Protein AF-A0A7S3RGC8-F1 (afdb_monomer)

InterPro domains:
  IPR028172 Intraflagellar transport protein 20 [PF14931] (61-172)
  IPR028172 Intraflagellar transport protein 20 [PTHR31978] (47-175)

Organism: Emiliania huxleyi (NCBI:txid2903)

Sequence (177 aa):
FFLCFETFPAFARCTGRRRTPPIAARGGLLRRQRSQPARPCANMSAAAAALAEQGIHADSDGLHLLPPGQAKASAELQEECTEFLNRTTQFSAIVADFVSVMESRATLIEAEKLRAIGLGNRVEAEPETRKRKALEMQAMINEKKAQLDRLTAQCDSLARVDAEQKALLERLTNNES

Secondary structure (DSSP, 8-state):
----------------------------------PPP----TTHHHHHHHHHHTT-EEETTEEESS-HHHHHHHHHHHHHHHHHHHHHHHHHHHHHHHHHHHHHHHHHHHHHHHHHHHHHHHHHHHHHHHHHHHHHHHHHHHHHHHHHHHHHHHHHHHHHHHHHHHHHHHHHHHH--

pLDDT: mean 77.61, std 24.6, range [31.7, 98.56]

Foldseek 3Di:
DDDDDDDDDDDDDDDDDDDDDDDDDDDDDDDDDDPDDDDPPPCPVVVQVVCVVVQWHQDPVGIDSHHPVVVVVVVVVVVVVVVVVVVVVVVVVVVVVVVVVVVVVVVVVVVVVVVVVVVVVCVVCVVVVVVVVVVVVVVVVVVVVVVVVVVVVVVVVVVVVVVVVVVVVVVVVVVVD

Structure (mmCIF, N/CA/C/O backbone):
data_AF-A0A7S3RGC8-F1
#
_entry.id   AF-A0A7S3RGC8-F1
#
loop_
_atom_site.group_PDB
_atom_site.id
_atom_site.type_symbol
_atom_site.label_atom_id
_atom_site.label_alt_id
_atom_site.label_comp_id
_atom_site.label_asym_id
_atom_site.label_entity_id
_atom_site.label_seq_id
_atom_site.pdbx_PDB_ins_code
_atom_site.Cartn_x
_atom_site.Cartn_y
_atom_site.Cartn_z
_atom_site.occupancy
_atom_site.B_iso_or_equiv
_atom_site.auth_seq_id
_atom_site.auth_comp_id
_atom_site.auth_asym_id
_atom_site.auth_atom_id
_atom_site.pdbx_PDB_model_num
ATOM 1 N N . PHE A 1 1 ? -67.387 -12.277 -1.578 1.00 38.41 1 PHE A N 1
ATOM 2 C CA . PHE A 1 1 ? -67.289 -13.163 -0.405 1.00 38.41 1 PHE A CA 1
ATOM 3 C C . PHE A 1 1 ? -66.695 -12.344 0.732 1.00 38.41 1 PHE A C 1
ATOM 5 O O . PHE A 1 1 ? -65.562 -11.913 0.598 1.00 38.41 1 PHE A O 1
ATOM 12 N N . PHE A 1 2 ? -67.553 -12.039 1.717 1.00 38.12 2 PHE A N 1
ATOM 13 C CA . PHE A 1 2 ? -67.342 -11.433 3.047 1.00 38.12 2 PHE A CA 1
ATOM 14 C C . PHE A 1 2 ? -66.213 -10.385 3.203 1.00 38.12 2 PHE A C 1
ATOM 16 O O . PHE A 1 2 ? -65.052 -10.752 3.305 1.00 38.12 2 PHE A O 1
ATOM 23 N N . LEU A 1 3 ? -66.495 -9.079 3.042 1.00 39.19 3 LEU A N 1
ATOM 24 C CA . LEU A 1 3 ? -67.175 -8.112 3.957 1.00 39.19 3 LEU A CA 1
ATOM 25 C C . LEU A 1 3 ? -66.165 -7.480 4.948 1.00 39.19 3 LEU A C 1
ATOM 27 O O . LEU A 1 3 ? -65.623 -8.190 5.782 1.00 39.19 3 LEU A O 1
ATOM 31 N N . CYS A 1 4 ? -65.765 -6.211 4.735 1.00 34.97 4 CYS A N 1
ATOM 32 C CA . CYS A 1 4 ? -66.325 -4.980 5.362 1.00 34.97 4 CYS A CA 1
ATOM 33 C C . CYS A 1 4 ? -65.762 -4.756 6.786 1.00 34.97 4 CYS A C 1
ATOM 35 O O . CYS A 1 4 ? -65.619 -5.718 7.519 1.00 34.97 4 CYS A O 1
ATOM 37 N N . PHE A 1 5 ? -65.416 -3.577 7.309 1.00 33.88 5 PHE A N 1
ATOM 38 C CA . PHE A 1 5 ? -65.737 -2.161 7.070 1.00 33.88 5 PHE A CA 1
ATOM 39 C C . PHE A 1 5 ? -64.719 -1.385 7.951 1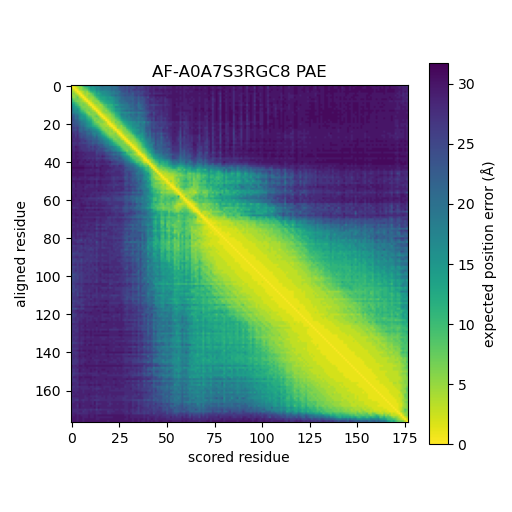.00 33.88 5 PHE A C 1
ATOM 41 O O . PHE A 1 5 ? -64.443 -1.809 9.070 1.00 33.88 5 PHE A O 1
ATOM 48 N N . GLU A 1 6 ? -63.935 -0.438 7.448 1.00 31.78 6 GLU A N 1
ATOM 49 C CA . GLU A 1 6 ? -64.230 1.004 7.476 1.00 31.78 6 GLU A CA 1
ATOM 50 C C . GLU A 1 6 ? -64.710 1.608 8.828 1.00 31.78 6 GLU A C 1
ATOM 52 O O . GLU A 1 6 ? -65.827 1.380 9.278 1.00 31.78 6 GLU A O 1
ATOM 57 N N . THR A 1 7 ? -63.815 2.433 9.400 1.00 33.03 7 THR A N 1
ATOM 58 C CA . THR A 1 7 ? -63.995 3.858 9.782 1.00 33.03 7 THR A CA 1
ATOM 59 C C . THR A 1 7 ? -64.859 4.279 10.998 1.00 33.03 7 THR A C 1
ATOM 61 O O . THR A 1 7 ? -66.020 3.924 11.138 1.00 33.03 7 THR A O 1
ATOM 64 N N . PHE A 1 8 ? -64.235 5.130 11.840 1.00 36.50 8 PHE A N 1
ATOM 65 C CA . PHE A 1 8 ? -64.749 6.171 12.773 1.00 36.50 8 PHE A CA 1
ATOM 66 C C . PHE A 1 8 ? -66.218 6.627 12.569 1.00 36.50 8 PHE A C 1
ATOM 68 O O . PHE A 1 8 ? -66.640 6.699 11.415 1.00 36.50 8 PHE A O 1
ATOM 75 N N . PRO A 1 9 ? -66.966 7.115 13.603 1.00 45.28 9 PRO A N 1
ATOM 76 C CA . PRO A 1 9 ? -66.705 8.450 14.176 1.00 45.28 9 PRO A CA 1
ATOM 77 C C . PRO A 1 9 ? -67.228 8.738 15.615 1.00 45.28 9 PRO A C 1
ATOM 79 O O . PRO A 1 9 ? -67.612 7.869 16.389 1.00 45.28 9 PRO A O 1
ATOM 82 N N . ALA A 1 10 ? -67.162 10.029 15.945 1.00 34.75 10 ALA A N 1
ATOM 83 C CA . ALA A 1 10 ? -67.364 10.726 17.205 1.00 34.75 10 ALA A CA 1
ATOM 84 C C . ALA A 1 10 ? -68.812 10.863 17.744 1.00 34.75 10 ALA A C 1
ATOM 86 O O . ALA A 1 10 ? -69.792 10.739 17.021 1.00 34.75 10 ALA A O 1
ATOM 87 N N . PHE A 1 11 ? -68.857 11.347 18.995 1.00 31.70 11 PHE A N 1
ATOM 88 C CA . PHE A 1 11 ? -69.776 12.356 19.559 1.00 31.70 11 PHE A CA 1
ATOM 89 C C . PHE A 1 11 ? -71.199 11.981 20.050 1.00 31.70 11 PHE A C 1
ATOM 91 O O . PHE A 1 11 ? -72.044 11.473 19.327 1.00 31.70 11 PHE A O 1
ATOM 98 N N . ALA A 1 12 ? -71.459 12.469 21.276 1.00 36.34 12 ALA A N 1
ATOM 99 C CA . ALA A 1 12 ? -72.726 12.892 21.895 1.00 36.34 12 ALA A CA 1
ATOM 100 C C . ALA A 1 12 ? -73.782 11.862 22.351 1.00 36.34 12 ALA A C 1
ATOM 102 O O . ALA A 1 12 ? -74.475 11.251 21.546 1.00 36.34 12 ALA A O 1
ATOM 103 N N . ARG A 1 13 ? -74.126 11.928 23.652 1.00 36.31 13 ARG A N 1
ATOM 104 C CA . ARG A 1 13 ? -75.437 12.477 24.070 1.00 36.31 13 ARG A CA 1
ATOM 105 C C . ARG A 1 13 ? -75.554 12.769 25.570 1.00 36.31 13 ARG A C 1
ATOM 107 O O . ARG A 1 13 ? -75.414 11.898 26.418 1.00 36.31 13 ARG A O 1
ATOM 114 N N . CYS A 1 14 ? -75.923 14.017 25.853 1.00 32.91 14 CYS A N 1
ATOM 115 C CA . CYS A 1 14 ? -76.607 14.462 27.062 1.00 32.91 14 CYS A CA 1
ATOM 116 C C . CYS A 1 14 ? -77.999 13.825 27.195 1.00 32.91 14 CYS A C 1
ATOM 118 O O . CYS A 1 14 ? -78.700 13.728 26.195 1.00 32.91 14 CYS A O 1
ATOM 120 N N . THR A 1 15 ? -78.435 13.549 28.427 1.00 43.66 15 THR A N 1
ATOM 121 C CA . THR A 1 15 ? -79.763 13.843 29.030 1.00 43.66 15 THR A CA 1
ATOM 122 C C . THR A 1 15 ? -79.650 13.469 30.522 1.00 43.66 15 THR A C 1
ATOM 124 O O . THR A 1 15 ? -78.980 12.502 30.838 1.00 43.66 15 THR A O 1
ATOM 127 N N . GLY A 1 16 ? -80.189 14.140 31.535 1.00 35.97 16 GLY A N 1
ATOM 128 C CA . GLY A 1 16 ? -80.987 15.348 31.668 1.00 35.97 16 GLY A CA 1
ATOM 129 C C . GLY A 1 16 ? -81.426 15.476 33.143 1.00 35.97 16 GLY A C 1
ATOM 130 O O . GLY A 1 16 ? -81.721 14.470 33.770 1.00 35.97 16 GLY A O 1
ATOM 131 N N . ARG A 1 17 ? -81.430 16.720 33.659 1.00 37.84 17 ARG A N 1
ATOM 132 C CA . ARG A 1 17 ? -82.301 17.357 34.689 1.00 37.84 17 ARG A CA 1
ATOM 133 C C . ARG A 1 17 ? -82.991 16.451 35.742 1.00 37.84 17 ARG A C 1
ATOM 135 O O . ARG A 1 17 ? -83.686 15.512 35.391 1.00 37.84 17 ARG A O 1
ATOM 142 N N . ARG A 1 18 ? -83.087 16.845 37.020 1.00 38.62 18 ARG A N 1
ATOM 143 C CA . ARG A 1 18 ? -83.937 17.946 37.553 1.00 38.62 18 ARG A CA 1
ATOM 144 C C . ARG A 1 18 ? -83.574 18.185 39.035 1.00 38.62 18 ARG A C 1
ATOM 146 O O . ARG A 1 18 ? -83.382 17.230 39.767 1.00 38.62 18 ARG A O 1
ATOM 153 N N . ARG A 1 19 ? -83.279 19.433 39.417 1.00 40.09 19 ARG A N 1
ATOM 154 C CA . ARG A 1 19 ? -84.122 20.377 40.199 1.00 40.09 19 ARG A CA 1
ATOM 155 C C . ARG A 1 19 ? -84.376 20.002 41.676 1.00 40.09 19 ARG A C 1
ATOM 157 O O . ARG A 1 19 ? -85.113 19.075 41.976 1.00 40.09 19 ARG A O 1
ATOM 164 N N . THR A 1 20 ? -83.780 20.844 42.524 1.00 42.28 20 THR A N 1
ATOM 165 C CA . THR A 1 20 ? -84.189 21.406 43.835 1.00 42.28 20 THR A CA 1
ATOM 166 C C . THR A 1 20 ? -85.718 21.445 44.096 1.00 42.28 20 THR A C 1
ATOM 168 O O . THR A 1 20 ? -86.476 21.448 43.122 1.00 42.28 20 THR A O 1
ATOM 171 N N . PRO A 1 21 ? -86.214 21.495 45.363 1.00 52.72 21 PRO A N 1
ATOM 172 C CA . PRO A 1 21 ? -86.089 22.676 46.241 1.00 52.72 21 PRO A CA 1
ATOM 173 C C . PRO A 1 21 ? -85.851 22.417 47.753 1.00 52.72 21 PRO A C 1
ATOM 175 O O . PRO A 1 21 ? -85.983 21.291 48.229 1.00 52.72 21 PRO A O 1
ATOM 178 N N . PRO A 1 22 ? -85.500 23.480 48.510 1.00 55.47 22 PRO A N 1
ATOM 179 C CA . PRO A 1 22 ? -85.423 23.492 49.973 1.00 55.47 22 PRO A CA 1
ATOM 180 C C . PRO A 1 22 ? -86.808 23.763 50.584 1.00 55.47 22 PRO A C 1
ATOM 182 O O . PRO A 1 22 ? -87.671 24.267 49.878 1.00 55.47 22 PRO A O 1
ATOM 185 N N . ILE A 1 23 ? -87.004 23.514 51.885 1.00 42.50 23 ILE A N 1
ATOM 186 C CA . ILE A 1 23 ? -87.912 24.287 52.757 1.00 42.50 23 ILE A CA 1
ATOM 187 C C . ILE A 1 23 ? -87.590 23.993 54.228 1.00 42.50 23 ILE A C 1
ATOM 189 O O . ILE A 1 23 ? -87.226 22.889 54.621 1.00 42.50 23 ILE A O 1
ATOM 193 N N . ALA A 1 24 ? -87.693 25.065 55.001 1.00 39.03 24 ALA A N 1
ATOM 194 C CA . ALA A 1 24 ? -87.310 25.234 56.382 1.00 39.03 24 ALA A CA 1
ATOM 195 C C . ALA A 1 24 ? -88.229 24.552 57.414 1.00 39.03 24 ALA A C 1
ATOM 197 O O . ALA A 1 24 ? -89.418 24.355 57.192 1.00 39.03 24 ALA A O 1
ATOM 198 N N . ALA A 1 25 ? -87.622 24.325 58.581 1.00 39.22 25 ALA A N 1
ATOM 199 C CA . ALA A 1 25 ? -88.120 24.582 59.934 1.00 39.22 25 ALA A CA 1
ATOM 200 C C . ALA A 1 25 ? -89.566 24.204 60.306 1.00 39.22 25 ALA A C 1
ATOM 202 O O . ALA A 1 25 ? -90.527 24.838 59.879 1.00 39.22 25 ALA A O 1
ATOM 203 N N . ARG A 1 26 ? -89.682 23.359 61.340 1.00 40.47 26 ARG A N 1
ATOM 204 C CA . ARG A 1 26 ? -90.477 23.661 62.544 1.00 40.47 26 ARG A CA 1
ATOM 205 C C . ARG A 1 26 ? -90.057 22.764 63.706 1.00 40.47 26 ARG A C 1
ATOM 207 O O . ARG A 1 26 ? -89.794 21.581 63.531 1.00 40.47 26 ARG A O 1
ATOM 214 N N . GLY A 1 27 ? -89.922 23.395 64.868 1.00 35.09 27 GLY A N 1
ATOM 215 C CA . GLY A 1 27 ? -89.389 22.799 66.081 1.00 35.09 27 GLY A CA 1
ATOM 216 C C . GLY A 1 27 ? -90.341 21.849 66.800 1.00 35.09 27 GLY A C 1
ATOM 217 O O . GLY A 1 27 ? -91.544 21.812 66.557 1.00 35.09 27 GLY A O 1
ATOM 218 N N . GLY A 1 28 ? -89.756 21.133 67.751 1.00 35.94 28 GLY A N 1
ATOM 219 C CA . GLY A 1 28 ? -90.443 20.324 68.744 1.00 35.94 28 GLY A CA 1
ATOM 220 C C . GLY A 1 28 ? -89.425 19.864 69.777 1.00 35.94 28 GLY A C 1
ATOM 221 O O . GLY A 1 28 ? -88.567 19.042 69.479 1.00 35.94 28 GLY A O 1
ATOM 222 N N . LEU A 1 29 ? -89.484 20.469 70.963 1.00 40.75 29 LEU A N 1
ATOM 223 C CA . LEU A 1 29 ? -88.681 20.125 72.130 1.00 40.75 29 LEU A CA 1
ATOM 224 C C . LEU A 1 29 ? -88.818 18.637 72.465 1.00 40.75 29 LEU A C 1
ATOM 226 O O . LEU A 1 29 ? -89.939 18.178 72.639 1.00 40.75 29 LEU A O 1
ATOM 230 N N . LEU A 1 30 ? -87.701 17.952 72.728 1.00 42.66 30 LEU A N 1
ATOM 231 C CA . LEU A 1 30 ? -87.654 16.833 73.672 1.00 42.66 30 LEU A CA 1
ATOM 232 C C . LEU A 1 30 ? -86.253 16.711 74.295 1.00 42.66 30 LEU A C 1
ATOM 234 O O . LEU A 1 30 ? -85.254 16.427 73.647 1.00 42.66 30 LEU A O 1
ATOM 238 N N . ARG A 1 31 ? -86.242 17.037 75.590 1.00 38.72 31 ARG A N 1
ATOM 239 C CA . ARG A 1 31 ? -85.305 16.717 76.676 1.00 38.72 31 ARG A CA 1
ATOM 240 C C . ARG A 1 31 ? -83.931 16.113 76.336 1.00 38.72 31 ARG A C 1
ATOM 242 O O . ARG A 1 31 ? -83.800 14.951 75.981 1.00 38.72 31 ARG A O 1
ATOM 249 N N . ARG A 1 32 ? -82.914 16.892 76.731 1.00 38.06 32 ARG A N 1
ATOM 250 C CA . ARG A 1 32 ? -81.683 16.488 77.441 1.00 38.06 32 ARG A CA 1
ATOM 251 C C . ARG A 1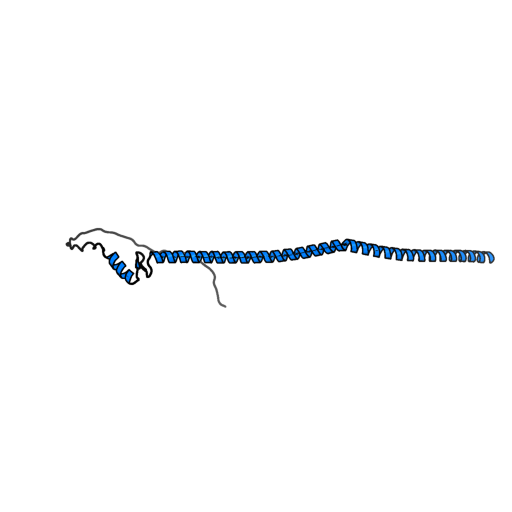 32 ? -81.595 14.995 77.815 1.00 38.06 32 ARG A C 1
ATOM 253 O O . ARG A 1 32 ? -82.215 14.576 78.790 1.00 38.06 32 ARG A O 1
ATOM 260 N N . GLN A 1 33 ? -80.624 14.305 77.223 1.00 38.12 33 GLN A N 1
ATOM 261 C CA . GLN A 1 33 ? -79.627 13.561 77.993 1.00 38.12 33 GLN A CA 1
ATOM 262 C C . GLN A 1 33 ? -78.237 13.941 77.478 1.00 38.12 33 GLN A C 1
ATOM 264 O O . GLN A 1 33 ? -77.958 13.892 76.285 1.00 38.12 33 GLN A O 1
ATOM 269 N N . ARG A 1 34 ? -77.384 14.399 78.397 1.00 35.09 34 ARG A N 1
ATOM 270 C CA . ARG A 1 34 ? -75.961 14.641 78.165 1.00 35.09 34 ARG A CA 1
ATOM 271 C C . ARG A 1 34 ? -75.289 13.287 77.916 1.00 35.09 34 ARG A C 1
ATOM 273 O O . ARG A 1 34 ? -75.024 12.572 78.878 1.00 35.09 34 ARG A O 1
ATOM 280 N N . SER A 1 35 ? -74.995 12.943 76.666 1.00 40.88 35 SER A N 1
ATOM 281 C CA . SER A 1 35 ? -73.948 11.963 76.373 1.00 40.88 35 SER A CA 1
ATOM 282 C C . SER A 1 35 ? -72.600 12.645 76.600 1.00 40.88 35 SER A C 1
ATOM 284 O O . SER A 1 35 ? -72.358 13.752 76.123 1.00 40.88 35 SER A O 1
ATOM 286 N N . GLN A 1 36 ? -71.788 12.014 77.436 1.00 40.53 36 GLN A N 1
ATOM 287 C CA . GLN A 1 36 ? -70.569 12.540 78.040 1.00 40.53 36 GLN A CA 1
ATOM 288 C C . GLN A 1 36 ? -69.568 13.065 76.991 1.00 40.53 36 GLN A C 1
ATOM 290 O O . GLN A 1 36 ? -69.475 12.488 75.907 1.00 40.53 36 GLN A O 1
ATOM 295 N N . PRO A 1 37 ? -68.795 14.126 77.295 1.00 38.31 37 PRO A N 1
ATOM 296 C CA . PRO A 1 37 ? -67.653 14.494 76.470 1.00 38.31 37 PRO A CA 1
ATOM 297 C C . PRO A 1 37 ? -66.643 13.342 76.463 1.00 38.31 37 PRO A C 1
ATOM 299 O O . PRO A 1 37 ? -66.412 12.702 77.493 1.00 38.31 37 PRO A O 1
ATOM 302 N N . ALA A 1 38 ? -66.073 13.087 75.285 1.00 41.16 38 ALA A N 1
ATOM 303 C CA . ALA A 1 38 ? -64.988 12.144 75.072 1.00 41.16 38 ALA A CA 1
ATOM 304 C C . ALA A 1 38 ? -63.950 12.271 76.194 1.00 41.16 38 ALA A C 1
ATOM 306 O O . ALA A 1 38 ? -63.437 13.359 76.469 1.00 41.16 38 ALA A O 1
ATOM 307 N N . ARG A 1 39 ? -63.672 11.148 76.860 1.00 37.69 39 ARG A N 1
ATOM 308 C CA . ARG A 1 39 ? -62.544 11.041 77.784 1.00 37.69 39 ARG A CA 1
ATOM 309 C C . ARG A 1 39 ? -61.290 11.498 77.030 1.00 37.69 39 ARG A C 1
ATOM 311 O O . ARG A 1 39 ? -61.076 11.006 75.922 1.00 37.69 39 ARG A O 1
ATOM 318 N N . PRO A 1 40 ? -60.454 12.388 77.588 1.00 40.03 40 PRO A N 1
ATOM 319 C CA . PRO A 1 40 ? -59.124 12.608 77.047 1.00 40.03 40 PRO A CA 1
ATOM 320 C C . PRO A 1 40 ? -58.411 11.261 77.121 1.00 40.03 40 PRO A C 1
ATOM 322 O O . PRO A 1 40 ? -58.233 10.711 78.210 1.00 40.03 40 PRO A O 1
ATOM 325 N N . CYS A 1 41 ? -58.097 10.677 75.968 1.00 38.56 41 CYS A N 1
ATOM 326 C CA . CYS A 1 41 ? -57.435 9.388 75.870 1.00 38.56 41 CYS A CA 1
ATOM 327 C C . CYS A 1 41 ? -55.976 9.522 76.334 1.00 38.56 41 CYS A C 1
ATOM 329 O O . CYS A 1 41 ? -55.054 9.452 75.531 1.00 38.56 41 CYS A O 1
ATOM 331 N N . ALA A 1 42 ? -55.757 9.672 77.642 1.00 40.62 42 ALA A N 1
ATOM 332 C CA . ALA A 1 42 ? -54.443 9.560 78.277 1.00 40.62 42 ALA A CA 1
ATOM 333 C C . ALA A 1 42 ? -53.845 8.140 78.139 1.00 40.62 42 ALA A C 1
ATOM 335 O O . ALA A 1 42 ? -52.694 7.915 78.490 1.00 40.62 42 ALA A O 1
ATOM 336 N N . ASN A 1 43 ? -54.611 7.190 77.586 1.00 50.06 43 ASN A N 1
ATOM 337 C CA . ASN A 1 43 ? -54.231 5.786 77.443 1.00 50.06 43 ASN A CA 1
ATOM 338 C C . ASN A 1 43 ? -53.761 5.404 76.028 1.00 50.06 43 ASN A C 1
ATOM 340 O O . ASN A 1 43 ? -53.385 4.251 75.832 1.00 50.06 43 ASN A O 1
ATOM 344 N N . MET A 1 44 ? -53.763 6.317 75.042 1.00 51.69 44 MET A N 1
ATOM 345 C CA . MET A 1 44 ? -53.252 5.989 73.696 1.00 51.69 44 MET A CA 1
ATOM 346 C C . MET A 1 44 ? -51.762 5.624 73.737 1.00 51.69 44 MET A C 1
ATOM 348 O O . MET A 1 44 ? -51.353 4.697 73.049 1.00 51.69 44 MET A O 1
ATOM 352 N N . SER A 1 45 ? -50.967 6.277 74.595 1.00 56.41 45 SER A N 1
ATOM 353 C CA . SER A 1 45 ? -49.544 5.950 74.765 1.00 56.41 45 SER A CA 1
ATOM 354 C C . SER A 1 45 ? -49.321 4.613 75.476 1.00 56.41 45 SER A C 1
ATOM 356 O O . SER A 1 45 ? -48.414 3.880 75.106 1.00 56.41 45 SER A O 1
ATOM 358 N N . ALA A 1 46 ? -50.163 4.257 76.452 1.00 60.12 46 ALA A N 1
ATOM 359 C CA . ALA A 1 46 ? -50.055 2.990 77.177 1.00 60.12 46 ALA A CA 1
ATOM 360 C C . ALA A 1 46 ? -50.463 1.788 76.308 1.00 60.12 46 ALA A C 1
ATOM 362 O O . ALA A 1 46 ? -49.804 0.752 76.335 1.00 60.12 46 ALA A O 1
ATOM 363 N N . ALA A 1 47 ? -51.517 1.935 75.498 1.00 61.78 47 ALA A N 1
ATOM 364 C CA . ALA A 1 47 ? -51.936 0.908 74.546 1.00 61.78 47 ALA A CA 1
ATOM 365 C C . ALA A 1 47 ? -50.939 0.762 73.382 1.00 61.78 47 ALA A C 1
ATOM 367 O O . ALA A 1 47 ? -50.616 -0.358 72.997 1.00 61.78 47 ALA A O 1
ATOM 368 N N . ALA A 1 48 ? -50.399 1.874 72.867 1.00 61.59 48 ALA A N 1
ATOM 369 C CA . ALA A 1 48 ? -49.340 1.850 71.858 1.00 61.59 48 ALA A CA 1
ATOM 370 C C . ALA A 1 48 ? -48.036 1.232 72.396 1.00 61.59 48 ALA A C 1
ATOM 372 O O . ALA A 1 48 ? -47.368 0.504 71.670 1.00 61.59 48 ALA A O 1
ATOM 373 N N . ALA A 1 49 ? -47.701 1.460 73.670 1.00 66.56 49 ALA A N 1
ATOM 374 C CA . ALA A 1 49 ? -46.544 0.844 74.319 1.00 66.56 49 ALA A CA 1
ATOM 375 C C . ALA A 1 49 ? -46.720 -0.671 74.529 1.00 66.56 49 ALA A C 1
ATOM 377 O O . ALA A 1 49 ? -45.795 -1.43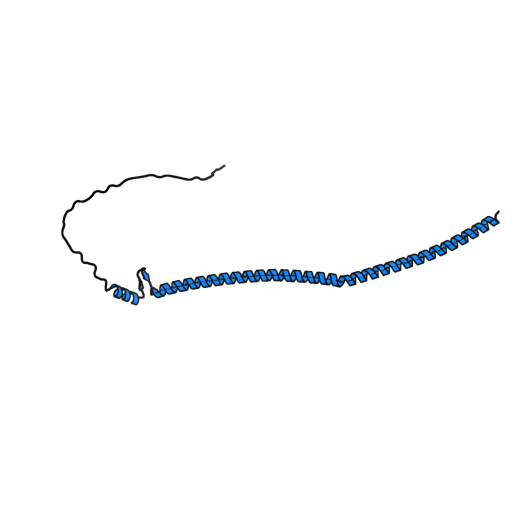0 74.262 1.00 66.56 49 ALA A O 1
ATOM 378 N N . ALA A 1 50 ? -47.913 -1.128 74.932 1.00 69.62 50 ALA A N 1
ATOM 379 C CA . ALA A 1 50 ? -48.209 -2.557 75.083 1.00 69.62 50 ALA A CA 1
ATOM 380 C C . ALA A 1 50 ? -48.185 -3.316 73.742 1.00 69.62 50 ALA A C 1
ATOM 382 O O . ALA A 1 50 ? -47.775 -4.472 73.687 1.00 69.62 50 ALA A O 1
ATOM 383 N N . LEU A 1 51 ? -48.601 -2.663 72.652 1.00 61.94 51 LEU A N 1
ATOM 384 C CA . LEU A 1 51 ? -48.489 -3.205 71.295 1.00 61.94 51 LEU A CA 1
ATOM 385 C C . LEU A 1 51 ? -47.032 -3.205 70.808 1.00 61.94 51 LEU A C 1
ATOM 387 O O . LEU A 1 51 ? -46.607 -4.169 70.174 1.00 61.94 51 LEU A O 1
ATOM 391 N N . ALA A 1 52 ? -46.248 -2.185 71.169 1.00 65.81 52 ALA A N 1
ATOM 392 C CA . ALA A 1 52 ? -44.827 -2.110 70.844 1.00 65.81 52 ALA A CA 1
ATOM 393 C C . ALA A 1 52 ? -43.999 -3.205 71.542 1.00 65.81 52 ALA A C 1
ATOM 395 O O . ALA A 1 52 ? -43.074 -3.729 70.928 1.00 65.81 52 ALA A O 1
ATOM 396 N N . GLU A 1 53 ? -44.352 -3.617 72.769 1.00 65.12 53 GLU A N 1
ATOM 397 C CA . GLU A 1 53 ? -43.741 -4.791 73.422 1.00 65.12 53 GLU A CA 1
ATOM 398 C C . GLU A 1 53 ? -44.023 -6.104 72.678 1.00 65.12 53 GLU A C 1
ATOM 400 O O . GLU A 1 53 ? -43.222 -7.035 72.740 1.00 65.12 53 GLU A O 1
ATOM 405 N N . GLN A 1 54 ? -45.125 -6.171 71.925 1.00 72.94 54 GLN A N 1
ATOM 406 C CA . GLN A 1 54 ? -45.435 -7.296 71.038 1.00 72.94 54 GLN A CA 1
ATOM 407 C C . GLN A 1 54 ? -44.906 -7.101 69.605 1.00 72.94 54 GLN A C 1
ATOM 409 O O . GLN A 1 54 ? -45.232 -7.889 68.719 1.00 72.94 54 GLN A O 1
ATOM 414 N N . GLY A 1 55 ? -44.081 -6.071 69.367 1.00 67.75 55 GLY A N 1
ATOM 415 C CA . GLY A 1 55 ? -43.471 -5.776 68.065 1.00 67.75 55 GLY A CA 1
ATOM 416 C C . GLY A 1 55 ? -44.391 -5.060 67.072 1.00 67.75 55 GLY A C 1
ATOM 417 O O . GLY A 1 55 ? -44.103 -5.035 65.878 1.00 67.75 55 GLY A O 1
ATOM 418 N N . ILE A 1 56 ? -45.509 -4.497 67.538 1.00 75.56 56 ILE A N 1
ATOM 419 C CA . ILE A 1 56 ? -46.497 -3.800 66.711 1.00 75.56 56 ILE A CA 1
ATOM 420 C C . ILE A 1 56 ? -46.499 -2.311 67.076 1.00 75.56 56 ILE A C 1
ATOM 422 O O . ILE A 1 56 ? -47.006 -1.894 68.116 1.00 75.56 56 ILE A O 1
ATOM 426 N N . HIS A 1 57 ? -45.953 -1.486 66.193 1.00 77.44 57 HIS A N 1
ATOM 427 C CA . HIS A 1 57 ? -45.883 -0.038 66.341 1.00 77.44 57 HIS A CA 1
ATOM 428 C C . HIS A 1 57 ? -47.077 0.621 65.642 1.00 77.44 57 HIS A C 1
ATOM 430 O O . HIS A 1 57 ? -47.198 0.564 64.422 1.00 77.44 57 HIS A O 1
ATOM 436 N N . ALA A 1 58 ? -47.975 1.244 66.404 1.00 64.62 58 ALA A N 1
ATOM 437 C CA . ALA A 1 58 ? -49.091 2.009 65.848 1.00 64.62 58 ALA A CA 1
ATOM 438 C C . ALA A 1 58 ? -48.675 3.472 65.621 1.00 64.62 58 ALA A C 1
ATOM 440 O O . ALA A 1 58 ? -48.247 4.138 66.565 1.00 64.62 58 ALA A O 1
ATOM 441 N N . ASP A 1 59 ? -48.822 3.959 64.390 1.00 70.00 59 ASP A N 1
ATOM 442 C CA . ASP A 1 59 ? -48.595 5.354 64.001 1.00 70.00 59 ASP A CA 1
ATOM 443 C C . ASP A 1 59 ? -49.862 5.947 63.347 1.00 70.00 59 ASP A C 1
ATOM 445 O O . ASP A 1 59 ? -50.854 5.246 63.131 1.00 70.00 59 ASP A O 1
ATOM 449 N N . SER A 1 60 ? -49.853 7.245 63.034 1.00 67.38 60 SER A N 1
ATOM 450 C CA . SER A 1 60 ? -50.983 7.936 62.382 1.00 67.38 60 SER A CA 1
ATOM 451 C C . SER A 1 60 ? -51.378 7.363 61.009 1.00 67.38 60 SER A C 1
ATOM 453 O O . SER A 1 60 ? -52.533 7.507 60.607 1.00 67.38 60 SER A O 1
ATOM 455 N N . ASP A 1 61 ? -50.458 6.650 60.352 1.00 67.81 61 ASP A N 1
ATOM 456 C CA . ASP A 1 61 ? -50.637 6.016 59.040 1.00 67.81 61 ASP A CA 1
ATOM 457 C C . ASP A 1 61 ? -51.061 4.529 59.120 1.00 67.81 61 ASP A C 1
ATOM 459 O O . ASP A 1 61 ? -51.379 3.922 58.095 1.00 67.81 61 ASP A O 1
ATOM 463 N N . GLY A 1 62 ? -51.111 3.926 60.319 1.00 75.94 62 GLY A N 1
ATOM 464 C CA . GLY A 1 62 ? -51.532 2.533 60.522 1.00 75.94 62 GLY A CA 1
ATOM 465 C C . GLY A 1 62 ? -50.678 1.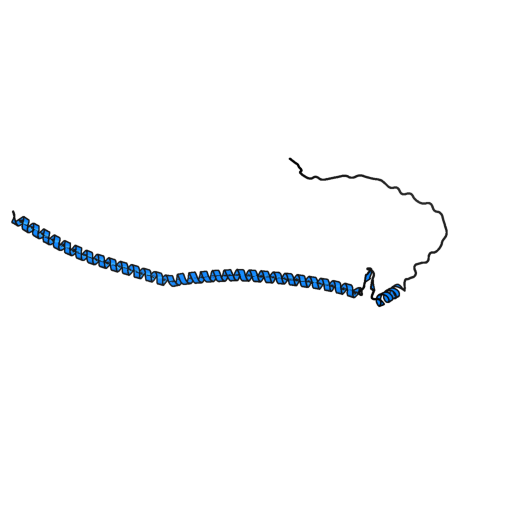733 61.516 1.00 75.94 62 GLY A C 1
ATOM 466 O O . GLY A 1 62 ? -49.930 2.282 62.321 1.00 75.94 62 GLY A O 1
ATOM 467 N N . LEU A 1 63 ? -50.822 0.402 61.486 1.00 73.88 63 LEU A N 1
ATOM 468 C CA . LEU A 1 63 ? -50.001 -0.535 62.267 1.00 73.88 63 LEU A CA 1
ATOM 469 C C . LEU A 1 63 ? -48.762 -0.959 61.462 1.00 73.88 63 LEU A C 1
ATOM 471 O O . LEU A 1 63 ? -48.891 -1.449 60.341 1.00 73.88 63 LEU A O 1
ATOM 475 N N . HIS A 1 64 ? -47.580 -0.855 62.064 1.00 71.56 64 HIS A N 1
ATOM 476 C CA . HIS A 1 64 ? -46.293 -1.232 61.483 1.00 71.56 64 HIS A CA 1
ATOM 477 C C . HIS A 1 64 ? -45.583 -2.283 62.345 1.00 71.56 64 HIS A C 1
ATOM 479 O O . HIS A 1 64 ? -45.605 -2.216 63.569 1.00 71.56 64 HIS A O 1
ATOM 485 N N . LEU A 1 65 ? -44.915 -3.245 61.706 1.00 75.06 65 LEU A N 1
ATOM 486 C CA . LEU A 1 65 ? -44.062 -4.235 62.388 1.00 75.06 65 LEU A CA 1
ATOM 487 C C . LEU A 1 65 ? -42.663 -3.687 62.736 1.00 75.06 65 LEU A C 1
ATOM 489 O O . LEU A 1 65 ? -41.918 -4.314 63.479 1.00 75.06 65 LEU A O 1
ATOM 493 N N . LEU A 1 66 ? -42.298 -2.524 62.184 1.00 73.56 66 LEU A N 1
ATOM 494 C CA . LEU A 1 66 ? -41.051 -1.808 62.458 1.00 73.56 66 LEU A CA 1
ATOM 495 C C . LEU A 1 66 ? -41.384 -0.435 63.059 1.00 73.56 66 LEU A C 1
ATOM 497 O O . LEU A 1 66 ? -42.414 0.138 62.690 1.00 73.56 66 LEU A O 1
ATOM 501 N N . PRO A 1 67 ? -40.535 0.133 63.935 1.00 77.56 67 PRO A N 1
ATOM 502 C CA . PRO A 1 67 ? -40.738 1.485 64.430 1.00 77.56 67 PRO A CA 1
ATOM 503 C C . PRO A 1 67 ? -40.860 2.453 63.247 1.00 77.56 67 PRO A C 1
ATOM 505 O O . PRO A 1 67 ? -40.057 2.360 62.312 1.00 77.56 67 PRO A O 1
ATOM 508 N N . PRO A 1 68 ? -41.798 3.413 63.269 1.00 71.81 68 PRO A N 1
ATOM 509 C CA . PRO A 1 68 ? -42.060 4.279 62.118 1.00 71.81 68 PRO A CA 1
ATOM 510 C C . PRO A 1 68 ? -40.829 5.090 61.673 1.00 71.81 68 PRO A C 1
ATOM 512 O O . PRO A 1 68 ? -40.668 5.368 60.487 1.00 71.81 68 PRO A O 1
ATOM 515 N N . GLY A 1 69 ? -39.901 5.396 62.589 1.00 73.00 69 GLY A N 1
ATOM 516 C CA . GLY A 1 69 ? -38.610 6.009 62.249 1.00 73.00 69 GLY A CA 1
ATOM 517 C C . GLY A 1 69 ? -37.648 5.080 61.492 1.00 73.00 69 GLY A C 1
ATOM 518 O O . GLY A 1 69 ? -36.947 5.531 60.594 1.00 73.00 69 GLY A O 1
ATOM 519 N N . GLN A 1 70 ? -37.635 3.780 61.801 1.00 77.94 70 GLN A N 1
ATOM 520 C CA . GLN A 1 70 ? -36.780 2.794 61.121 1.00 77.94 70 GLN A CA 1
ATOM 521 C C . GLN A 1 70 ? -37.379 2.330 59.786 1.00 77.94 70 GLN A C 1
ATOM 523 O O . GLN A 1 70 ? -36.636 2.011 58.859 1.00 77.94 70 GLN A O 1
ATOM 528 N N . ALA A 1 71 ? -38.711 2.327 59.669 1.00 78.81 71 ALA A N 1
ATOM 529 C CA . ALA A 1 71 ? -39.410 2.031 58.421 1.00 78.81 71 ALA A CA 1
ATOM 530 C C . ALA A 1 71 ? -39.131 3.095 57.345 1.00 78.81 71 ALA A C 1
ATOM 532 O O . ALA A 1 71 ? -38.813 2.742 56.212 1.00 78.81 71 ALA A O 1
ATOM 533 N N . LYS A 1 72 ? -39.174 4.387 57.710 1.00 80.00 72 LYS A N 1
ATOM 534 C CA . LYS A 1 72 ? -38.831 5.498 56.803 1.00 80.00 72 LYS A CA 1
ATOM 535 C C . LYS A 1 72 ? -37.357 5.472 56.398 1.00 80.00 72 LYS A C 1
ATOM 537 O O . LYS A 1 72 ? -37.067 5.475 55.210 1.00 80.00 72 LYS A O 1
ATOM 542 N N . ALA A 1 73 ? -36.450 5.313 57.364 1.00 84.94 73 ALA A N 1
ATOM 543 C CA . ALA A 1 73 ? -35.017 5.213 57.083 1.00 84.94 73 ALA A CA 1
ATOM 544 C C . ALA A 1 73 ? -34.661 4.011 56.183 1.00 84.94 73 ALA A C 1
ATOM 546 O O . ALA A 1 73 ? -33.788 4.117 55.329 1.00 84.94 73 ALA A O 1
ATOM 547 N N . SER A 1 74 ? -35.346 2.870 56.337 1.00 85.44 74 SER A N 1
ATOM 548 C CA . SER A 1 74 ? -35.132 1.710 55.456 1.00 85.44 74 SER A CA 1
ATOM 549 C C . SER A 1 74 ? -35.664 1.943 54.040 1.00 85.44 74 SER A C 1
ATOM 551 O O . SER A 1 74 ? -35.055 1.465 53.087 1.00 85.44 74 SER A O 1
ATOM 553 N N . ALA A 1 75 ? -36.774 2.673 53.889 1.00 85.81 75 ALA A N 1
ATOM 554 C CA . ALA A 1 75 ? -37.321 3.032 52.581 1.00 85.81 75 ALA A CA 1
ATOM 555 C C . ALA A 1 75 ? -36.427 4.045 51.843 1.00 85.81 75 ALA A C 1
ATOM 557 O O . ALA A 1 75 ? -36.138 3.848 50.667 1.00 85.81 75 ALA A O 1
ATOM 558 N N . GLU A 1 76 ? -35.926 5.067 52.545 1.00 90.56 76 GLU A N 1
ATOM 559 C CA . GLU A 1 76 ? -34.953 6.033 52.010 1.00 90.56 76 GLU A CA 1
ATOM 560 C C . GLU A 1 76 ? -33.656 5.331 51.584 1.00 90.56 76 GLU A C 1
ATOM 562 O O . GLU A 1 76 ? -33.194 5.501 50.459 1.00 90.56 76 GLU A O 1
ATOM 567 N N . LEU A 1 77 ? -33.113 4.449 52.433 1.00 92.50 77 LEU A N 1
ATOM 568 C CA . LEU A 1 77 ? -31.919 3.671 52.095 1.00 92.50 77 LEU A CA 1
ATOM 569 C C . LEU A 1 77 ? -32.150 2.750 50.888 1.00 92.50 77 LEU A C 1
ATOM 571 O O . LEU A 1 77 ? -31.247 2.560 50.070 1.00 92.50 77 LEU A O 1
ATOM 575 N N . GLN A 1 78 ? -33.345 2.164 50.764 1.00 93.69 78 GLN A N 1
ATOM 576 C CA . GLN A 1 78 ? -33.708 1.352 49.607 1.00 93.69 78 GLN A CA 1
ATOM 577 C C . GLN A 1 78 ? -33.725 2.199 48.328 1.00 93.69 78 GLN A C 1
ATOM 579 O O . GLN A 1 78 ? -33.174 1.764 47.317 1.00 93.69 78 GLN A O 1
ATOM 584 N N . GLU A 1 79 ? -34.305 3.398 48.371 1.00 95.00 79 GLU A N 1
ATOM 585 C CA . GLU A 1 79 ? -34.327 4.327 47.239 1.00 95.00 79 GLU A CA 1
ATOM 586 C C . GLU A 1 79 ? -32.905 4.744 46.834 1.00 95.00 79 GLU A C 1
ATOM 588 O O . GLU A 1 79 ? -32.519 4.560 45.676 1.00 95.00 79 GLU A O 1
ATOM 593 N N . GLU A 1 80 ? -32.069 5.157 47.789 1.00 95.00 80 GLU A N 1
ATOM 594 C CA . GLU A 1 80 ? -30.661 5.498 47.544 1.00 95.00 80 GLU A CA 1
ATOM 595 C C . GLU A 1 80 ? -29.870 4.325 46.945 1.00 95.00 80 GLU A C 1
ATOM 597 O O . GLU A 1 80 ? -29.091 4.500 46.003 1.00 95.00 80 GLU A O 1
ATOM 602 N N . CYS A 1 81 ? -30.099 3.105 47.442 1.00 95.31 81 CYS A N 1
ATOM 603 C CA . CYS A 1 81 ? -29.482 1.903 46.890 1.00 95.31 81 CYS A CA 1
ATOM 604 C C . CYS A 1 81 ? -29.927 1.658 45.441 1.00 95.31 81 CYS A C 1
ATOM 606 O O . CYS A 1 81 ? -29.098 1.316 44.594 1.00 95.31 81 CYS A O 1
ATOM 608 N N . THR A 1 82 ? -31.210 1.860 45.121 1.00 95.31 82 THR A N 1
ATOM 609 C CA . THR A 1 82 ? -31.696 1.723 43.739 1.00 95.31 82 THR A CA 1
ATOM 610 C C . THR A 1 82 ? -31.116 2.788 42.812 1.00 95.31 82 THR A C 1
ATOM 612 O O . THR A 1 82 ? -30.699 2.463 41.699 1.00 95.31 82 THR A O 1
ATOM 615 N N . GLU A 1 83 ? -30.996 4.038 43.263 1.00 96.81 83 GLU A N 1
ATOM 616 C CA . GLU A 1 83 ? -30.337 5.091 42.492 1.00 96.81 83 GLU A CA 1
ATOM 617 C C . GLU A 1 83 ? -28.858 4.788 42.252 1.00 96.81 83 GLU A C 1
ATOM 619 O O . GLU A 1 83 ? -28.359 4.973 41.139 1.00 96.81 83 GLU A O 1
ATOM 624 N N . PHE A 1 84 ? -28.151 4.300 43.271 1.00 97.56 84 PHE A N 1
ATOM 625 C CA . PHE A 1 84 ? -26.748 3.926 43.148 1.00 97.56 84 PHE A CA 1
ATOM 626 C C . PHE A 1 84 ? -26.551 2.800 42.127 1.00 97.56 84 PHE A C 1
ATOM 628 O O . PHE A 1 84 ? -25.663 2.883 41.271 1.00 97.56 84 PHE A O 1
ATOM 635 N N . LEU A 1 85 ? -27.406 1.773 42.163 1.00 97.00 85 LEU A N 1
ATOM 636 C CA . LEU A 1 85 ? -27.394 0.701 41.168 1.00 97.00 85 LEU A CA 1
ATOM 637 C C . LEU A 1 85 ? -27.678 1.249 39.765 1.00 97.00 85 LEU A C 1
ATOM 639 O O . LEU A 1 85 ? -26.939 0.943 38.829 1.00 97.00 85 LEU A O 1
ATOM 643 N N . ASN A 1 86 ? -28.665 2.135 39.614 1.00 97.56 86 ASN A N 1
ATOM 644 C CA . ASN A 1 86 ? -28.968 2.769 38.331 1.00 97.56 86 ASN A CA 1
ATOM 645 C C . ASN A 1 86 ? -27.771 3.568 37.789 1.00 97.56 86 ASN A C 1
ATOM 647 O O . ASN A 1 86 ? -27.383 3.386 36.637 1.00 97.56 86 ASN A O 1
ATOM 651 N N . ARG A 1 87 ? -27.112 4.386 38.616 1.00 97.19 87 ARG A N 1
ATOM 652 C CA . ARG A 1 87 ? -25.906 5.128 38.205 1.00 97.19 87 ARG A CA 1
ATOM 653 C C . ARG A 1 87 ? -24.754 4.189 37.836 1.00 97.19 87 ARG A C 1
ATOM 655 O O . ARG A 1 87 ? -24.061 4.428 36.851 1.00 97.19 87 ARG A O 1
ATOM 662 N N . THR A 1 88 ? -24.586 3.093 38.573 1.00 97.00 88 THR A N 1
ATOM 663 C CA . THR A 1 88 ? -23.547 2.083 38.306 1.00 97.00 88 THR A CA 1
ATOM 664 C C . THR A 1 88 ? -23.780 1.364 36.974 1.00 97.00 88 THR A C 1
ATOM 666 O O . THR A 1 88 ? -22.839 1.153 36.203 1.00 97.00 88 THR A O 1
ATOM 669 N N . THR A 1 89 ? -25.033 1.024 36.660 1.00 97.00 89 THR A N 1
ATOM 670 C CA . THR A 1 89 ? -25.385 0.406 35.369 1.00 97.00 89 THR A CA 1
ATOM 671 C C . THR A 1 89 ? -25.170 1.367 34.201 1.00 97.00 89 THR A C 1
ATOM 673 O O . THR A 1 89 ? -24.570 0.976 33.202 1.00 97.00 89 THR A O 1
ATOM 676 N N . GLN A 1 90 ? -25.559 2.639 34.343 1.00 97.44 90 GLN A N 1
ATOM 677 C CA . GLN A 1 90 ? -25.313 3.669 33.328 1.00 97.44 90 GLN A CA 1
ATOM 678 C C . GLN A 1 90 ? -23.817 3.893 33.095 1.00 97.44 90 GLN A C 1
ATOM 680 O O . GLN A 1 90 ? -23.373 3.943 31.952 1.00 97.44 90 GLN A O 1
ATOM 685 N N . PHE A 1 91 ? -23.023 3.973 34.166 1.00 97.62 91 PHE A N 1
ATOM 686 C CA . PHE A 1 91 ? -21.572 4.089 34.052 1.00 97.62 91 PHE A CA 1
ATOM 687 C C . PHE A 1 91 ? -20.968 2.897 33.301 1.00 97.62 91 PHE A C 1
ATOM 689 O O . PHE A 1 91 ? -20.164 3.086 32.391 1.00 97.62 91 PHE A O 1
ATOM 696 N N . SER A 1 92 ? -21.404 1.678 33.628 1.00 96.75 92 SER A N 1
ATOM 697 C CA . SER A 1 92 ? -20.936 0.466 32.945 1.00 96.75 92 SER A CA 1
ATOM 698 C C . SER A 1 92 ? -21.280 0.478 31.452 1.00 96.75 92 SER A C 1
ATOM 700 O O . SER A 1 92 ? -20.443 0.097 30.636 1.00 96.75 92 SER A O 1
ATOM 702 N N . ALA A 1 93 ? -22.467 0.971 31.081 1.00 97.50 93 ALA A N 1
ATOM 703 C CA . ALA A 1 93 ? -22.862 1.133 29.682 1.00 97.50 93 ALA A CA 1
ATOM 704 C C . ALA A 1 93 ? -21.972 2.151 28.946 1.00 97.50 93 ALA A C 1
ATOM 706 O O . ALA A 1 93 ? -21.458 1.851 27.874 1.00 97.50 93 ALA A O 1
ATOM 707 N N . ILE A 1 94 ? -21.702 3.311 29.556 1.00 97.38 94 ILE A N 1
ATOM 708 C CA . ILE A 1 94 ? -20.827 4.338 28.967 1.00 97.38 94 ILE A CA 1
ATOM 709 C C . ILE A 1 94 ? -19.408 3.799 28.754 1.00 97.38 94 ILE A C 1
ATOM 711 O O . ILE A 1 94 ? -18.796 4.056 27.717 1.00 97.38 94 ILE A O 1
ATOM 715 N N . VAL A 1 95 ? -18.870 3.048 29.720 1.00 97.94 95 VAL A N 1
ATOM 716 C CA . VAL A 1 95 ? -17.541 2.434 29.587 1.00 97.94 95 VAL A CA 1
ATOM 717 C C . VAL A 1 95 ? -17.530 1.405 28.457 1.00 97.94 95 VAL A C 1
ATOM 719 O O . VAL A 1 95 ? -16.584 1.397 27.671 1.00 97.94 95 VAL A O 1
ATOM 722 N N . ALA A 1 96 ? -18.573 0.582 28.328 1.00 97.19 96 ALA A N 1
ATOM 723 C CA . ALA A 1 96 ? -18.685 -0.380 27.233 1.00 97.19 96 ALA A CA 1
ATOM 724 C C . ALA A 1 96 ? -18.715 0.314 25.858 1.00 97.19 96 ALA A C 1
ATOM 726 O O . ALA A 1 96 ? -17.962 -0.067 24.958 1.00 97.19 96 ALA A O 1
ATOM 727 N N . ASP A 1 97 ? -19.505 1.381 25.719 1.00 97.62 97 ASP A N 1
ATOM 728 C CA . ASP A 1 97 ? -19.568 2.180 24.492 1.00 97.62 97 ASP A CA 1
ATOM 729 C C . ASP A 1 97 ? -18.214 2.833 24.177 1.00 97.62 97 ASP A C 1
ATOM 731 O O . ASP A 1 97 ? -17.745 2.805 23.037 1.00 97.62 97 ASP A O 1
ATOM 735 N N . PHE A 1 98 ? -17.537 3.384 25.190 1.00 97.69 98 PHE A N 1
ATOM 736 C CA . PHE A 1 98 ? -16.215 3.986 25.027 1.00 97.69 98 PHE A CA 1
ATOM 737 C C . PHE A 1 98 ? -15.168 2.968 24.561 1.00 97.69 98 PHE A C 1
ATOM 739 O O . PHE A 1 98 ? -14.389 3.269 23.653 1.00 97.69 98 PHE A O 1
ATOM 746 N N . VAL A 1 99 ? -15.167 1.761 25.139 1.00 97.50 99 VAL A N 1
ATOM 747 C CA . VAL A 1 99 ? -14.282 0.666 24.713 1.00 97.50 99 VAL A CA 1
ATOM 748 C C . VAL A 1 99 ? -14.552 0.302 23.253 1.00 97.50 99 VAL A C 1
ATOM 750 O O . VAL A 1 99 ? -13.610 0.266 22.464 1.00 97.50 99 VAL A O 1
ATOM 753 N N . SER A 1 100 ? -15.817 0.153 22.851 1.00 97.62 100 SER A N 1
ATOM 754 C CA . SER A 1 100 ? -16.178 -0.142 21.456 1.00 97.62 100 SER A CA 1
ATOM 755 C C . SER A 1 100 ? -15.708 0.949 20.481 1.00 97.62 100 SER A C 1
ATOM 757 O O . SER A 1 100 ? -15.128 0.662 19.427 1.00 97.62 100 SER A O 1
ATOM 759 N N . VAL A 1 101 ? -15.876 2.227 20.841 1.00 97.75 101 VAL A N 1
ATOM 760 C CA . VAL A 1 101 ? -15.373 3.342 20.026 1.00 97.75 101 VAL A CA 1
ATOM 761 C C . VAL A 1 101 ? -13.846 3.316 19.945 1.00 97.75 101 VAL A C 1
ATOM 763 O O . VAL A 1 101 ? -13.297 3.534 18.863 1.00 97.75 101 VAL A O 1
ATOM 766 N N . MET A 1 102 ? -13.146 3.033 21.044 1.00 97.94 102 MET A N 1
ATOM 767 C CA . MET A 1 102 ? -11.685 2.937 21.042 1.00 97.94 102 MET A CA 1
ATOM 768 C C . MET A 1 102 ? -11.180 1.791 20.169 1.00 97.94 102 MET A C 1
ATOM 770 O O . MET A 1 102 ? -10.269 2.011 19.372 1.00 97.94 102 MET A O 1
ATOM 774 N N . GLU A 1 103 ? -11.804 0.617 20.241 1.00 97.50 103 GLU A N 1
ATOM 775 C CA . GLU A 1 103 ? -11.479 -0.522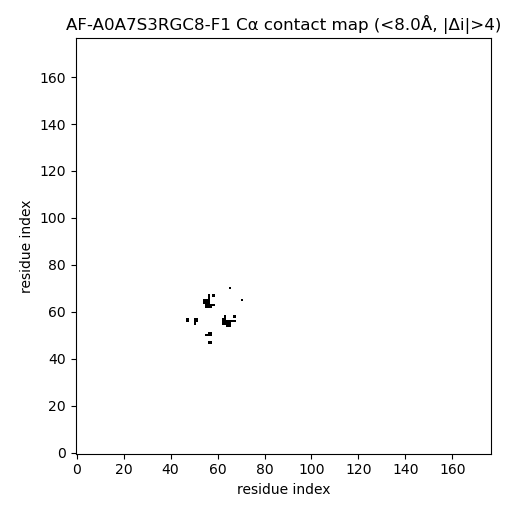 19.380 1.00 97.50 103 GLU A CA 1
ATOM 776 C C . GLU A 1 103 ? -11.685 -0.177 17.902 1.00 97.50 103 GLU A C 1
ATOM 778 O O . GLU A 1 103 ? -10.774 -0.355 17.091 1.00 97.50 103 GLU A O 1
ATOM 783 N N . SER A 1 104 ? -12.831 0.416 17.544 1.00 97.56 104 SER A N 1
ATOM 784 C CA . SER A 1 104 ? -13.090 0.820 16.155 1.00 97.56 104 SER A CA 1
ATOM 785 C C . SER A 1 104 ? -12.038 1.811 15.643 1.00 97.56 104 SER A C 1
ATOM 787 O O . SER A 1 104 ? -11.497 1.642 14.549 1.00 97.56 104 SER A O 1
ATOM 789 N N . ARG A 1 105 ? -11.653 2.803 16.453 1.00 97.19 105 ARG A N 1
ATOM 790 C CA . ARG A 1 105 ? -10.618 3.776 16.084 1.00 97.19 105 ARG A CA 1
ATOM 791 C C . ARG A 1 105 ? -9.238 3.138 15.980 1.00 97.19 105 ARG A C 1
ATOM 793 O O . ARG A 1 105 ? -8.509 3.469 15.049 1.00 97.19 105 ARG A O 1
ATOM 800 N N . ALA A 1 106 ? -8.889 2.219 16.877 1.00 98.00 106 ALA A N 1
ATOM 801 C CA . ALA A 1 106 ? -7.621 1.500 16.820 1.00 98.00 106 ALA A CA 1
ATOM 802 C C . ALA A 1 106 ? -7.481 0.718 15.504 1.00 98.00 106 ALA A C 1
ATOM 804 O O . ALA A 1 106 ? -6.438 0.800 14.854 1.00 98.00 106 ALA A O 1
ATOM 805 N N . THR A 1 107 ? -8.548 0.048 15.048 1.00 97.62 107 THR A N 1
ATOM 806 C CA . THR A 1 107 ? -8.526 -0.666 13.757 1.00 97.62 107 THR A CA 1
ATOM 807 C C . THR A 1 107 ? -8.316 0.271 12.565 1.00 97.62 107 THR A C 1
ATOM 809 O O . THR A 1 107 ? -7.539 -0.047 11.664 1.00 97.62 107 THR A O 1
ATOM 812 N N . LEU A 1 108 ? -8.947 1.451 12.571 1.00 97.62 108 LEU A N 1
ATOM 813 C CA . LEU A 1 108 ? -8.777 2.454 11.516 1.00 97.62 108 LEU A CA 1
ATOM 814 C C . LEU A 1 108 ? -7.353 3.020 11.489 1.00 97.62 108 LEU A C 1
ATOM 816 O O . LEU A 1 108 ? -6.782 3.189 10.413 1.00 97.62 108 LEU A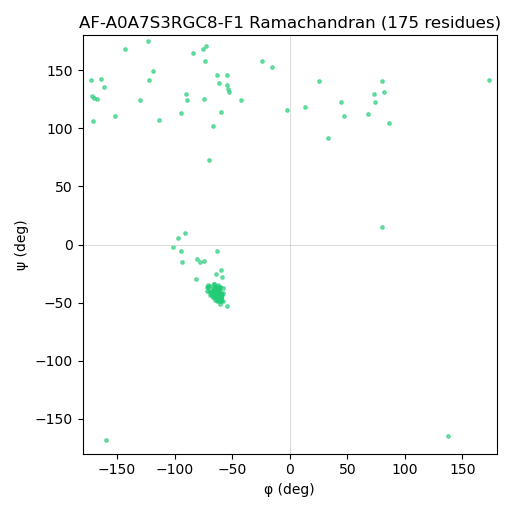 O 1
ATOM 820 N N . ILE A 1 109 ? -6.771 3.284 12.662 1.00 98.25 109 ILE A N 1
ATOM 821 C CA . ILE A 1 109 ? -5.400 3.791 12.785 1.00 98.25 109 ILE A CA 1
ATOM 822 C C . ILE A 1 109 ? -4.399 2.771 12.245 1.00 98.25 109 ILE A C 1
ATOM 824 O O . ILE A 1 109 ? -3.537 3.131 11.445 1.00 98.25 109 ILE A O 1
ATOM 828 N N . GLU A 1 110 ? -4.515 1.500 12.635 1.00 97.75 110 GLU A N 1
ATOM 829 C CA . GLU A 1 110 ? -3.607 0.464 12.135 1.00 97.75 110 GLU A CA 1
ATOM 830 C C . GLU A 1 110 ? -3.770 0.246 10.623 1.00 97.75 110 GLU A C 1
ATOM 832 O O . GLU A 1 110 ? -2.772 0.109 9.913 1.00 97.75 110 GLU A O 1
ATOM 837 N N . ALA A 1 111 ? -4.995 0.312 10.091 1.00 97.69 111 ALA A N 1
ATOM 838 C CA . ALA A 1 111 ? -5.223 0.245 8.648 1.00 97.69 111 ALA A CA 1
ATOM 839 C C . ALA A 1 111 ? -4.527 1.393 7.895 1.00 97.69 111 ALA A C 1
ATOM 841 O O . ALA A 1 111 ? -3.876 1.164 6.872 1.00 97.69 111 ALA A O 1
ATOM 842 N N . GLU A 1 112 ? -4.626 2.624 8.400 1.00 97.69 112 GLU A N 1
ATOM 843 C CA . GLU A 1 112 ? -3.995 3.782 7.765 1.00 97.69 112 GLU A CA 1
ATOM 844 C C . GLU A 1 112 ? -2.469 3.760 7.905 1.00 97.69 112 GLU A C 1
ATOM 846 O O . GLU A 1 112 ? -1.749 4.072 6.958 1.00 97.69 112 GLU A O 1
ATOM 851 N N . LYS A 1 113 ? -1.951 3.291 9.041 1.00 98.44 113 LYS A N 1
ATOM 852 C CA . LYS A 1 113 ? -0.516 3.066 9.249 1.00 98.44 113 LYS A CA 1
ATOM 853 C C . LYS A 1 113 ? 0.047 2.059 8.248 1.00 98.44 113 LYS A C 1
ATOM 855 O O . LYS A 1 113 ? 1.091 2.316 7.651 1.00 98.44 113 LYS A O 1
ATOM 860 N N . LEU A 1 114 ? -0.656 0.951 8.002 1.00 97.62 114 LEU A N 1
ATOM 861 C CA . LEU A 1 114 ? -0.262 -0.017 6.974 1.00 97.62 114 LEU A CA 1
ATOM 862 C C . LEU A 1 114 ? -0.269 0.603 5.571 1.00 97.62 114 LEU A C 1
ATO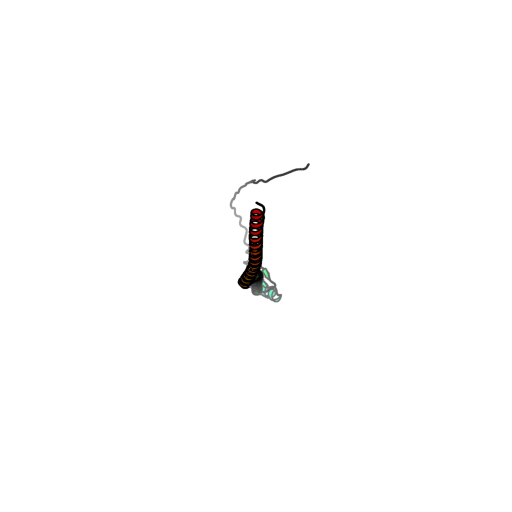M 864 O O . LEU A 1 114 ? 0.658 0.359 4.796 1.00 97.62 114 LEU A O 1
ATOM 868 N N . ARG A 1 115 ? -1.259 1.447 5.242 1.00 97.56 115 ARG A N 1
ATOM 869 C CA . ARG A 1 115 ? -1.261 2.193 3.971 1.00 97.56 115 ARG A CA 1
ATOM 870 C C . ARG A 1 115 ? -0.068 3.134 3.862 1.00 97.56 115 ARG A C 1
ATOM 872 O O . ARG A 1 115 ? 0.594 3.136 2.826 1.00 97.56 115 ARG A O 1
ATOM 879 N N . ALA A 1 116 ? 0.228 3.893 4.914 1.00 97.94 116 ALA A N 1
ATOM 880 C CA . ALA A 1 116 ? 1.347 4.826 4.943 1.00 97.94 116 ALA A CA 1
ATOM 881 C C . ALA A 1 116 ? 2.691 4.109 4.745 1.00 97.94 116 ALA A C 1
ATOM 883 O O . ALA A 1 116 ? 3.489 4.541 3.916 1.00 97.94 116 ALA A O 1
ATOM 884 N N . ILE A 1 117 ? 2.906 2.973 5.419 1.00 97.81 117 ILE A N 1
ATOM 885 C CA . ILE A 1 117 ? 4.093 2.124 5.219 1.00 97.81 117 ILE A CA 1
ATOM 886 C C . ILE A 1 117 ? 4.155 1.627 3.770 1.00 97.81 117 ILE A C 1
ATOM 888 O O . ILE A 1 117 ? 5.200 1.701 3.129 1.00 97.81 117 ILE A O 1
ATOM 892 N N . GLY A 1 118 ? 3.029 1.170 3.217 1.00 97.44 118 GLY A N 1
ATOM 893 C CA . GLY A 1 118 ? 2.955 0.734 1.824 1.00 97.44 118 GLY A CA 1
ATOM 894 C C . GLY A 1 118 ? 3.327 1.838 0.828 1.00 97.44 118 GLY A C 1
ATOM 895 O O . GLY A 1 118 ? 4.051 1.578 -0.133 1.00 97.44 118 GLY A O 1
ATOM 896 N N . LEU A 1 119 ? 2.871 3.073 1.051 1.00 97.25 119 LEU A N 1
ATOM 897 C CA . LEU A 1 119 ? 3.271 4.228 0.242 1.00 97.25 119 LEU A CA 1
ATOM 898 C C . LEU A 1 119 ? 4.756 4.561 0.430 1.00 97.25 119 LEU A C 1
ATOM 900 O O . LEU A 1 119 ? 5.439 4.782 -0.568 1.00 97.25 119 LEU A O 1
ATOM 904 N N . GLY A 1 120 ? 5.253 4.538 1.669 1.00 97.81 120 GLY A N 1
ATOM 905 C CA . GLY A 1 120 ? 6.667 4.742 1.993 1.00 97.81 120 GLY A CA 1
ATOM 906 C C . GLY A 1 120 ? 7.565 3.784 1.216 1.00 97.81 120 GLY A C 1
ATOM 907 O O . GLY A 1 120 ? 8.404 4.231 0.440 1.00 97.81 120 GLY A O 1
ATOM 908 N N . ASN A 1 121 ? 7.285 2.481 1.286 1.00 97.19 121 ASN A N 1
ATOM 909 C CA . ASN A 1 121 ? 8.034 1.453 0.558 1.00 97.19 121 ASN A CA 1
ATOM 910 C C . ASN A 1 121 ? 8.022 1.683 -0.961 1.00 97.19 121 ASN A C 1
ATOM 912 O O . ASN A 1 121 ? 9.016 1.439 -1.643 1.00 97.19 121 ASN A O 1
ATOM 916 N N . ARG A 1 122 ? 6.900 2.156 -1.524 1.00 95.31 122 ARG A N 1
ATOM 917 C CA . ARG A 1 122 ? 6.809 2.460 -2.963 1.00 95.31 122 ARG A CA 1
ATOM 918 C C . ARG A 1 122 ? 7.683 3.645 -3.350 1.00 95.31 122 ARG A C 1
ATOM 920 O O . ARG A 1 122 ? 8.312 3.592 -4.402 1.00 95.31 122 ARG A O 1
ATOM 927 N N . VAL A 1 123 ? 7.709 4.690 -2.526 1.00 97.38 123 VAL A N 1
ATOM 928 C CA . VAL A 1 123 ? 8.554 5.871 -2.743 1.00 97.38 123 VAL A CA 1
ATOM 929 C C . VAL A 1 123 ? 10.029 5.507 -2.577 1.00 97.38 123 VAL A C 1
ATOM 931 O O . VAL A 1 123 ? 10.843 5.879 -3.417 1.00 97.38 123 VAL A O 1
ATOM 934 N N . GLU A 1 124 ? 10.372 4.718 -1.559 1.00 97.31 124 GLU A N 1
ATOM 935 C CA . GLU A 1 124 ? 11.737 4.234 -1.321 1.00 97.31 124 GLU A CA 1
ATOM 936 C C . GLU A 1 124 ? 12.253 3.337 -2.457 1.00 97.31 124 GLU A C 1
ATOM 938 O O . GLU A 1 124 ? 13.403 3.473 -2.878 1.00 97.31 124 GLU A O 1
ATOM 943 N N . ALA A 1 125 ? 11.400 2.471 -3.017 1.00 96.81 125 ALA A N 1
ATOM 944 C CA . ALA A 1 125 ? 11.748 1.604 -4.146 1.00 96.81 125 ALA A CA 1
ATOM 945 C C . ALA A 1 125 ? 11.745 2.328 -5.509 1.00 96.81 125 ALA A C 1
ATOM 947 O O . ALA A 1 125 ? 12.260 1.810 -6.510 1.00 96.81 125 ALA A O 1
ATOM 948 N N . GLU A 1 126 ? 11.159 3.524 -5.594 1.00 97.19 126 GLU A N 1
ATOM 949 C CA . GLU A 1 126 ? 11.066 4.296 -6.830 1.00 97.19 126 GLU A CA 1
ATOM 950 C C . GLU A 1 126 ? 12.433 4.663 -7.446 1.00 97.19 126 GLU A C 1
ATOM 952 O O . GLU A 1 126 ? 12.627 4.389 -8.637 1.00 97.19 126 GLU A O 1
ATOM 957 N N . PRO A 1 127 ? 13.405 5.251 -6.715 1.00 97.44 127 PRO A N 1
ATOM 958 C CA . PRO A 1 127 ? 14.701 5.609 -7.284 1.00 97.44 127 PRO A CA 1
ATOM 959 C C . PRO A 1 127 ? 15.464 4.391 -7.805 1.00 97.44 127 PRO A C 1
ATOM 961 O O . PRO A 1 127 ? 16.079 4.475 -8.868 1.00 97.44 127 PRO A O 1
ATOM 964 N N . GLU A 1 128 ? 15.410 3.254 -7.109 1.00 97.00 128 GLU A N 1
ATOM 965 C CA . GLU A 1 128 ? 16.015 2.006 -7.582 1.00 97.00 128 GLU A CA 1
ATOM 966 C C . GLU A 1 128 ? 15.335 1.520 -8.867 1.00 97.00 128 GLU A C 1
ATOM 968 O O . GLU A 1 128 ? 16.004 1.228 -9.859 1.00 97.00 128 GLU A O 1
ATOM 973 N N . THR A 1 129 ? 14.000 1.532 -8.902 1.00 96.81 129 THR A N 1
ATOM 974 C CA . THR A 1 129 ? 13.225 1.161 -10.092 1.00 96.81 129 THR A CA 1
ATOM 975 C C . THR A 1 129 ? 13.564 2.058 -11.286 1.00 96.81 129 THR A C 1
ATOM 977 O O . THR A 1 129 ? 13.735 1.562 -12.402 1.00 96.81 129 THR A O 1
ATOM 980 N N . ARG A 1 130 ? 13.695 3.374 -11.071 1.00 97.62 130 ARG A N 1
ATOM 981 C CA . ARG A 1 130 ? 14.106 4.339 -12.104 1.00 97.62 130 ARG A CA 1
ATOM 982 C C . ARG A 1 130 ? 15.526 4.048 -12.599 1.00 97.62 130 ARG A C 1
ATOM 984 O O . ARG A 1 130 ? 15.737 3.996 -13.809 1.00 97.62 130 ARG A O 1
ATOM 991 N N . LYS A 1 131 ? 16.477 3.800 -11.690 1.00 98.00 131 LYS A N 1
ATOM 992 C CA . LYS A 1 131 ? 17.862 3.433 -12.035 1.00 98.00 131 LYS A CA 1
ATOM 993 C C . LYS A 1 131 ? 17.917 2.149 -12.860 1.00 98.00 131 LYS A C 1
ATOM 995 O O . LYS A 1 131 ? 18.562 2.133 -13.903 1.00 98.00 131 LYS A O 1
ATOM 1000 N N . ARG A 1 132 ? 17.203 1.100 -12.442 1.00 98.00 132 ARG A N 1
ATOM 1001 C CA . ARG A 1 132 ? 17.145 -0.179 -13.164 1.00 98.00 132 ARG A CA 1
ATOM 1002 C C . ARG A 1 132 ? 16.628 0.005 -14.589 1.00 98.00 132 ARG A C 1
ATOM 1004 O O . ARG A 1 132 ? 17.274 -0.449 -15.526 1.00 98.00 132 ARG A O 1
ATOM 1011 N N . LYS A 1 133 ? 15.519 0.734 -14.755 1.00 98.06 133 LYS A N 1
ATOM 1012 C CA . LYS A 1 133 ? 14.955 1.047 -16.079 1.00 98.06 133 LYS A CA 1
ATOM 1013 C C . LYS A 1 133 ? 15.925 1.850 -16.947 1.00 98.06 133 LYS A C 1
ATOM 1015 O O . LYS A 1 133 ? 16.032 1.588 -18.138 1.00 98.06 133 LYS A O 1
ATOM 1020 N N . ALA A 1 134 ? 16.637 2.816 -16.367 1.00 98.00 134 ALA A N 1
ATOM 1021 C CA . ALA A 1 134 ? 17.631 3.598 -17.099 1.00 98.00 134 ALA A CA 1
ATOM 1022 C C . ALA A 1 134 ? 18.790 2.722 -17.602 1.00 98.00 134 ALA A C 1
ATOM 1024 O O . ALA A 1 134 ? 19.181 2.838 -18.761 1.00 98.00 134 ALA A O 1
ATOM 1025 N N . LEU A 1 135 ? 19.298 1.814 -16.763 1.00 98.31 135 LEU A N 1
ATOM 1026 C CA . LEU A 1 135 ? 20.350 0.869 -17.147 1.00 98.31 135 LEU A CA 1
ATOM 1027 C C . LEU A 1 135 ? 19.881 -0.105 -18.233 1.00 98.31 135 LEU A C 1
ATOM 1029 O O . LEU A 1 135 ? 20.603 -0.335 -19.199 1.00 98.31 135 LEU A O 1
ATOM 1033 N N . GLU A 1 136 ? 18.665 -0.633 -18.107 1.00 98.19 136 GLU A N 1
ATOM 1034 C CA . GLU A 1 136 ? 18.053 -1.515 -19.103 1.00 98.19 136 GLU A CA 1
ATOM 1035 C C . GLU A 1 136 ? 17.898 -0.814 -20.462 1.00 98.19 136 GLU A C 1
ATOM 1037 O O . GLU A 1 136 ? 18.324 -1.339 -21.491 1.00 98.19 136 GLU A O 1
ATOM 1042 N N . MET A 1 137 ? 17.379 0.419 -20.471 1.00 98.19 137 MET A N 1
ATOM 1043 C CA . MET A 1 137 ? 17.293 1.228 -21.691 1.00 98.19 137 MET A CA 1
ATOM 1044 C C . MET A 1 137 ? 18.670 1.515 -22.287 1.00 98.19 137 MET A C 1
ATOM 1046 O O . MET A 1 137 ? 18.844 1.416 -23.501 1.00 98.19 137 MET A O 1
ATOM 1050 N N . GLN A 1 138 ? 19.665 1.829 -21.456 1.00 98.25 138 GLN A N 1
ATOM 1051 C CA . GLN A 1 138 ? 21.021 2.084 -21.933 1.00 98.25 138 GLN A CA 1
ATOM 1052 C C .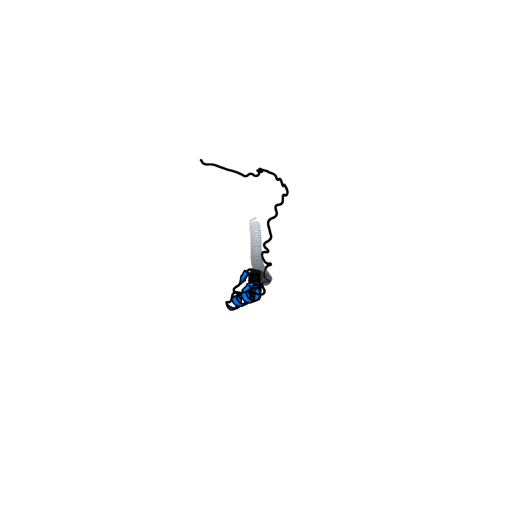 GLN A 1 138 ? 21.653 0.834 -22.559 1.00 98.25 138 GLN A C 1
ATOM 1054 O O . GLN A 1 138 ? 22.327 0.942 -23.585 1.00 98.25 138 GLN A O 1
ATOM 1059 N N . ALA A 1 139 ? 21.413 -0.347 -21.987 1.00 98.38 139 ALA A N 1
ATOM 1060 C CA . ALA A 1 139 ? 21.867 -1.612 -22.554 1.00 98.38 139 ALA A CA 1
ATOM 1061 C C . ALA A 1 139 ? 21.242 -1.862 -23.935 1.00 98.38 139 ALA A C 1
ATOM 1063 O O . ALA A 1 139 ? 21.972 -2.137 -24.887 1.00 98.38 139 ALA A O 1
ATOM 1064 N N . MET A 1 140 ? 19.926 -1.660 -24.076 1.00 98.50 140 MET A N 1
ATOM 1065 C CA . MET A 1 140 ? 19.237 -1.773 -25.369 1.00 98.50 140 MET A CA 1
ATOM 1066 C C . MET A 1 140 ? 19.776 -0.777 -26.404 1.00 98.50 140 MET A C 1
ATOM 1068 O O . MET A 1 140 ? 19.991 -1.138 -27.560 1.00 98.50 140 MET A O 1
ATOM 1072 N N . ILE A 1 141 ? 20.037 0.472 -26.002 1.00 98.50 141 ILE A N 1
ATOM 1073 C CA . ILE A 1 141 ? 20.637 1.482 -26.886 1.00 98.50 141 ILE A CA 1
ATOM 1074 C C . ILE A 1 141 ? 22.009 1.014 -27.377 1.00 98.50 141 ILE A C 1
ATOM 1076 O O . ILE A 1 141 ? 22.298 1.118 -28.568 1.00 98.50 141 ILE A O 1
ATOM 1080 N N . ASN A 1 142 ? 22.850 0.496 -26.482 1.00 98.50 142 ASN A N 1
ATOM 1081 C CA . ASN A 1 142 ? 24.189 0.031 -26.837 1.00 98.50 142 ASN A CA 1
ATOM 1082 C C . ASN A 1 142 ? 24.135 -1.167 -27.792 1.00 98.50 142 ASN A C 1
ATOM 1084 O O . ASN A 1 142 ? 24.873 -1.197 -28.774 1.00 98.50 142 ASN A O 1
ATOM 1088 N N . GLU A 1 143 ? 23.226 -2.113 -27.554 1.00 98.38 143 GLU A N 1
ATOM 1089 C CA . GLU A 1 143 ? 23.012 -3.252 -28.446 1.00 98.38 143 GLU A CA 1
ATOM 1090 C C . GLU A 1 143 ? 22.593 -2.794 -29.852 1.00 98.38 143 GLU A C 1
ATOM 1092 O O . GLU A 1 143 ? 23.161 -3.234 -30.854 1.00 98.38 143 GLU A O 1
ATOM 1097 N N . LYS A 1 144 ? 21.636 -1.862 -29.943 1.00 98.50 144 LYS A N 1
ATOM 1098 C CA . LYS A 1 144 ? 21.164 -1.332 -31.229 1.00 98.50 144 LYS A CA 1
ATOM 1099 C C . LYS A 1 144 ? 22.228 -0.522 -31.957 1.00 98.50 144 LYS A C 1
ATOM 1101 O O . LYS A 1 144 ? 22.340 -0.650 -33.172 1.00 98.50 144 LYS A O 1
ATOM 1106 N N . LYS A 1 145 ? 23.041 0.253 -31.237 1.00 98.50 145 LYS A N 1
ATOM 1107 C CA . LYS A 1 145 ? 24.197 0.951 -31.818 1.00 98.50 145 LYS A CA 1
ATOM 1108 C C . LYS A 1 145 ? 25.206 -0.032 -32.408 1.00 98.50 145 LYS A C 1
ATOM 1110 O O . LYS A 1 145 ? 25.557 0.108 -33.569 1.00 98.50 145 LYS A O 1
ATOM 1115 N N . ALA A 1 146 ? 25.566 -1.085 -31.676 1.00 98.44 146 ALA A N 1
ATOM 1116 C CA . ALA A 1 146 ? 26.474 -2.110 -32.190 1.00 98.44 146 ALA A CA 1
ATOM 1117 C C . ALA A 1 146 ? 25.913 -2.823 -33.439 1.00 98.44 146 ALA A C 1
ATOM 1119 O O . ALA A 1 146 ? 26.654 -3.119 -34.378 1.00 98.44 146 ALA A O 1
ATOM 1120 N N . GLN A 1 147 ? 24.597 -3.078 -33.479 1.00 98.31 147 GLN A N 1
ATOM 1121 C CA . GLN A 1 147 ? 23.926 -3.614 -34.670 1.00 98.31 147 GLN A CA 1
ATOM 1122 C C . GLN A 1 147 ? 24.022 -2.644 -35.858 1.00 98.31 147 GLN A C 1
ATOM 1124 O O . GLN A 1 147 ? 24.339 -3.076 -36.966 1.00 98.31 147 GLN A O 1
ATOM 1129 N N . LEU A 1 148 ? 23.789 -1.348 -35.633 1.00 98.44 148 LEU A N 1
ATOM 1130 C CA . LEU A 1 148 ? 23.910 -0.317 -36.666 1.00 98.44 148 LEU A CA 1
ATOM 1131 C C . LEU A 1 148 ? 25.340 -0.185 -37.190 1.00 98.44 148 LEU A C 1
ATOM 1133 O O . LEU A 1 148 ? 25.527 -0.157 -38.405 1.00 98.44 148 LEU A O 1
ATOM 1137 N N . ASP A 1 149 ? 26.341 -0.161 -36.312 1.00 98.38 149 ASP A N 1
ATOM 1138 C CA . ASP A 1 149 ? 27.750 -0.042 -36.703 1.00 98.38 149 ASP A CA 1
ATOM 1139 C C . ASP A 1 149 ? 28.172 -1.229 -37.579 1.00 98.38 149 ASP A C 1
ATOM 1141 O O . ASP A 1 149 ? 28.788 -1.059 -38.633 1.00 98.38 149 ASP A O 1
ATOM 1145 N N . ARG A 1 150 ? 27.753 -2.445 -37.198 1.00 98.56 150 ARG A N 1
ATOM 1146 C CA . ARG A 1 150 ? 27.974 -3.655 -37.998 1.00 98.56 150 ARG A CA 1
ATOM 1147 C C . ARG A 1 150 ? 27.325 -3.556 -39.378 1.00 98.56 150 ARG A C 1
ATOM 1149 O O . ARG A 1 150 ? 27.973 -3.888 -40.368 1.00 98.56 150 ARG A O 1
ATOM 1156 N N . LEU A 1 151 ? 26.054 -3.160 -39.450 1.00 98.44 151 LEU A N 1
ATOM 1157 C CA . LEU A 1 151 ? 25.331 -3.053 -40.722 1.00 98.44 151 LEU A CA 1
ATOM 1158 C C . LEU A 1 151 ? 25.930 -1.968 -41.617 1.00 98.44 151 LEU A C 1
ATOM 1160 O O . LEU A 1 151 ? 26.081 -2.184 -42.814 1.00 98.44 151 LEU A O 1
ATOM 1164 N N . THR A 1 152 ? 26.336 -0.841 -41.036 1.00 98.50 152 THR A N 1
ATOM 1165 C CA . THR A 1 152 ? 26.994 0.253 -41.761 1.00 98.50 152 THR A CA 1
ATOM 1166 C C . THR A 1 152 ? 28.295 -0.231 -42.396 1.00 98.50 152 THR A C 1
ATOM 1168 O O . THR A 1 152 ? 28.480 -0.080 -43.600 1.00 98.50 152 THR A O 1
ATOM 1171 N N . ALA A 1 153 ? 29.141 -0.934 -41.635 1.00 98.31 153 ALA A N 1
ATOM 1172 C CA . ALA A 1 153 ? 30.371 -1.516 -42.168 1.00 98.31 153 ALA A CA 1
ATOM 1173 C C . ALA A 1 153 ? 30.112 -2.532 -43.301 1.00 98.31 153 ALA A C 1
ATOM 1175 O O . ALA A 1 153 ? 30.870 -2.591 -44.270 1.00 98.31 153 ALA A O 1
ATOM 1176 N N . GLN A 1 154 ? 29.037 -3.325 -43.205 1.00 98.06 154 GLN A N 1
ATOM 1177 C CA . GLN A 1 154 ? 28.636 -4.251 -44.270 1.00 98.06 154 GLN A CA 1
ATOM 1178 C C . GLN A 1 154 ? 28.175 -3.508 -45.531 1.00 98.06 154 GLN A C 1
ATOM 1180 O O . GLN A 1 154 ? 28.608 -3.861 -46.627 1.00 98.06 154 GLN A O 1
ATOM 1185 N N . CYS A 1 155 ? 27.349 -2.470 -45.383 1.00 98.25 155 CYS A N 1
ATOM 1186 C CA . CYS A 1 155 ? 26.904 -1.627 -46.492 1.00 98.25 155 CYS A CA 1
ATOM 1187 C C . CYS A 1 155 ? 28.085 -0.958 -47.201 1.00 98.25 155 CYS A C 1
ATOM 1189 O O . CYS A 1 155 ? 28.169 -1.029 -48.425 1.00 98.25 155 CYS A O 1
ATOM 1191 N N . ASP A 1 156 ? 29.026 -0.384 -46.451 1.00 98.19 156 ASP A N 1
ATOM 1192 C CA . ASP A 1 156 ? 30.217 0.260 -47.014 1.00 98.19 156 ASP A CA 1
ATOM 1193 C C . ASP A 1 156 ? 31.092 -0.739 -47.780 1.00 98.19 156 ASP A C 1
ATOM 1195 O O . ASP A 1 156 ? 31.599 -0.436 -48.861 1.00 98.19 156 ASP A O 1
ATOM 1199 N N . SER A 1 157 ? 31.251 -1.955 -47.249 1.00 98.12 157 SER A N 1
ATOM 1200 C CA . SER A 1 157 ? 31.983 -3.024 -47.930 1.00 98.12 157 SER A CA 1
ATOM 1201 C C . SER A 1 157 ? 31.311 -3.427 -49.243 1.00 98.12 157 SER A C 1
ATOM 1203 O O . SER A 1 157 ? 31.997 -3.584 -50.250 1.00 98.12 157 SER A O 1
ATOM 1205 N N . LEU A 1 158 ? 29.986 -3.597 -49.247 1.00 97.94 158 LEU A N 1
ATOM 1206 C CA . LEU A 1 158 ? 29.235 -3.951 -50.453 1.00 97.94 158 LEU A CA 1
ATOM 1207 C C . LEU A 1 158 ? 29.261 -2.822 -51.486 1.00 97.94 158 LEU A C 1
ATOM 1209 O O . LEU A 1 158 ? 29.434 -3.096 -52.668 1.00 97.94 158 LEU A O 1
ATOM 1213 N N . ALA A 1 159 ? 29.160 -1.565 -51.050 1.00 98.12 159 ALA A N 1
ATOM 1214 C CA . ALA A 1 159 ? 29.244 -0.403 -51.929 1.00 98.12 159 ALA A CA 1
ATOM 1215 C C . ALA A 1 159 ? 30.610 -0.304 -52.630 1.00 98.12 159 ALA A C 1
ATOM 1217 O O . ALA A 1 159 ? 30.669 0.039 -53.810 1.00 98.12 159 ALA A O 1
ATOM 1218 N N . ARG A 1 160 ? 31.707 -0.645 -51.936 1.00 97.88 160 ARG A N 1
ATOM 1219 C CA . ARG A 1 160 ? 33.044 -0.730 -52.551 1.00 97.88 160 ARG A CA 1
ATOM 1220 C C . ARG A 1 160 ? 33.107 -1.817 -53.620 1.00 97.88 160 ARG A C 1
ATOM 1222 O O . ARG A 1 160 ? 33.537 -1.533 -54.731 1.00 97.88 160 ARG A O 1
ATOM 1229 N N . VAL A 1 161 ? 32.629 -3.023 -53.306 1.00 98.06 161 VAL A N 1
ATOM 1230 C CA . VAL A 1 161 ? 32.605 -4.143 -54.262 1.00 98.06 161 VAL A CA 1
ATOM 1231 C C . VAL A 1 161 ? 31.740 -3.813 -55.483 1.00 98.06 161 VAL A C 1
ATOM 1233 O O . VAL A 1 161 ? 32.152 -4.077 -56.607 1.00 98.06 161 VAL A O 1
ATOM 1236 N N . ASP A 1 162 ? 30.573 -3.195 -55.292 1.00 97.56 162 ASP A N 1
ATOM 1237 C CA . ASP A 1 162 ? 29.697 -2.764 -56.390 1.00 97.56 162 ASP A CA 1
ATOM 1238 C C . ASP A 1 162 ? 30.376 -1.708 -57.283 1.00 97.56 162 ASP A C 1
ATOM 1240 O O . ASP A 1 162 ? 30.325 -1.796 -58.510 1.00 97.56 162 ASP A O 1
ATOM 1244 N N . ALA A 1 163 ? 31.085 -0.741 -56.691 1.00 97.25 163 ALA A N 1
ATOM 1245 C CA . ALA A 1 163 ? 31.861 0.242 -57.447 1.00 97.25 163 ALA A CA 1
ATOM 1246 C C . ALA A 1 163 ? 33.009 -0.404 -58.248 1.00 97.25 163 ALA A C 1
ATOM 1248 O O . ALA A 1 163 ? 33.215 -0.061 -59.414 1.00 97.25 163 ALA A O 1
ATOM 1249 N N . GLU A 1 164 ? 33.728 -1.363 -57.659 1.00 97.00 164 GLU A N 1
ATOM 1250 C CA . GLU A 1 164 ? 34.776 -2.133 -58.343 1.00 97.00 164 GLU A CA 1
ATOM 1251 C C . GLU A 1 164 ? 34.210 -2.950 -59.513 1.00 97.00 164 GLU A C 1
ATOM 1253 O O . GLU A 1 164 ? 34.782 -2.948 -60.606 1.00 97.00 164 GLU A O 1
ATOM 1258 N N . GLN A 1 165 ? 33.061 -3.603 -59.314 1.00 96.94 165 GLN A N 1
ATOM 1259 C CA . GLN A 1 165 ? 32.370 -4.363 -60.358 1.00 96.94 165 GLN A CA 1
ATOM 1260 C C . GLN A 1 165 ? 31.898 -3.461 -61.503 1.00 96.94 165 GLN A C 1
ATOM 1262 O O . GLN A 1 165 ? 32.103 -3.803 -62.666 1.00 96.94 165 GLN A O 1
ATOM 1267 N N . LYS A 1 166 ? 31.332 -2.285 -61.208 1.00 96.56 166 LYS A N 1
ATOM 1268 C CA . LYS A 1 166 ? 30.941 -1.297 -62.229 1.00 96.56 166 LYS A CA 1
ATOM 1269 C C . LYS A 1 166 ? 32.137 -0.802 -63.037 1.00 96.56 166 LYS A C 1
ATOM 1271 O O . LYS A 1 166 ? 32.083 -0.810 -64.263 1.00 96.56 166 LYS A O 1
ATOM 1276 N N . ALA A 1 167 ? 33.241 -0.464 -62.371 1.00 94.69 167 ALA A N 1
ATOM 1277 C CA . ALA A 1 167 ? 34.468 -0.054 -63.050 1.00 94.69 167 ALA A CA 1
ATOM 1278 C C . ALA A 1 167 ? 35.049 -1.175 -63.934 1.00 94.69 167 ALA A C 1
ATOM 1280 O O . ALA A 1 167 ? 35.604 -0.907 -65.000 1.00 94.69 167 ALA A O 1
ATOM 1281 N N . LEU A 1 168 ? 34.926 -2.441 -63.517 1.00 95.31 168 LEU A N 1
ATOM 1282 C CA . LEU A 1 168 ? 35.311 -3.587 -64.341 1.00 95.31 168 LEU A CA 1
ATOM 1283 C C . LEU A 1 168 ? 34.412 -3.720 -65.579 1.00 95.31 168 LEU A C 1
ATOM 1285 O O . LEU A 1 168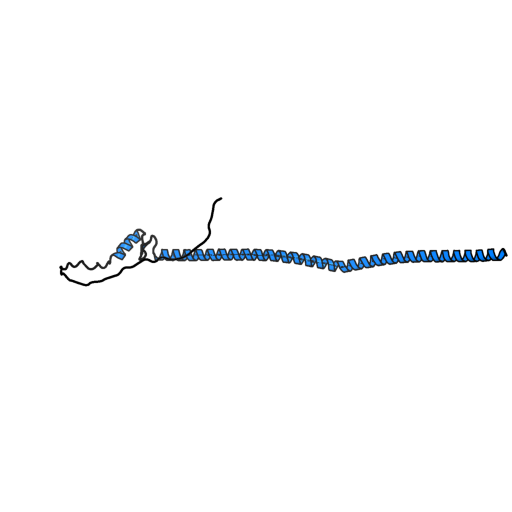 ? 34.931 -3.907 -66.677 1.00 95.31 168 LEU A O 1
ATOM 1289 N N . LEU A 1 169 ? 33.092 -3.592 -65.418 1.00 95.31 169 LEU A N 1
ATOM 1290 C CA . LEU A 1 169 ? 32.139 -3.642 -66.531 1.00 95.31 169 LEU A CA 1
ATOM 1291 C C . LEU A 1 169 ? 32.399 -2.537 -67.560 1.00 95.31 169 LEU A C 1
ATOM 1293 O O . LEU A 1 169 ? 32.402 -2.816 -68.757 1.00 95.31 169 LEU A O 1
ATOM 1297 N N . GLU A 1 170 ? 32.678 -1.309 -67.118 1.00 94.00 170 GLU A N 1
ATOM 1298 C CA . GLU A 1 170 ? 33.050 -0.201 -68.009 1.00 94.00 170 GLU A CA 1
ATOM 1299 C C . GLU A 1 170 ? 34.314 -0.524 -68.814 1.00 94.00 170 GLU A C 1
ATOM 1301 O O . GLU A 1 170 ? 34.358 -0.306 -70.023 1.00 94.00 170 GLU A O 1
ATOM 1306 N N . ARG A 1 171 ? 35.337 -1.105 -68.173 1.00 92.00 171 ARG A N 1
ATOM 1307 C CA . ARG A 1 171 ? 36.561 -1.531 -68.868 1.00 92.00 171 ARG A CA 1
ATOM 1308 C C . ARG A 1 171 ? 36.284 -2.614 -69.901 1.00 92.00 171 ARG A C 1
ATOM 1310 O O . ARG A 1 171 ? 36.842 -2.536 -70.988 1.00 92.00 171 ARG A O 1
ATOM 1317 N N . LEU A 1 172 ? 35.470 -3.616 -69.575 1.00 92.31 172 LEU A N 1
ATOM 1318 C CA . LEU A 1 172 ? 35.130 -4.686 -70.517 1.00 92.31 172 LEU A CA 1
ATOM 1319 C C . LEU A 1 172 ? 34.334 -4.135 -71.707 1.00 92.31 172 LEU A C 1
ATOM 1321 O O . LEU A 1 172 ? 34.702 -4.389 -72.847 1.00 92.31 172 LEU A O 1
ATOM 1325 N N . THR A 1 173 ? 33.340 -3.284 -71.445 1.00 90.38 173 THR A N 1
ATOM 1326 C CA . THR A 1 173 ? 32.510 -2.656 -72.487 1.00 90.38 173 THR A CA 1
ATOM 1327 C C . THR A 1 173 ? 33.345 -1.794 -73.438 1.00 90.38 173 THR A C 1
ATOM 1329 O O . THR A 1 173 ? 33.167 -1.872 -74.647 1.00 90.38 173 THR A O 1
ATOM 1332 N N . ASN A 1 174 ? 34.304 -1.021 -72.915 1.00 82.56 174 ASN A N 1
ATOM 1333 C CA . ASN A 1 174 ? 35.169 -0.153 -73.723 1.00 82.56 174 ASN A CA 1
ATOM 1334 C C . ASN A 1 174 ? 36.249 -0.907 -74.524 1.00 82.56 174 ASN A C 1
ATOM 1336 O O . ASN A 1 174 ? 36.889 -0.298 -75.374 1.00 82.56 174 ASN A O 1
ATOM 1340 N N . ASN A 1 175 ? 36.511 -2.186 -74.228 1.00 74.75 175 ASN A N 1
ATOM 1341 C CA . ASN A 1 175 ? 37.466 -3.010 -74.983 1.00 74.75 175 ASN A CA 1
ATOM 1342 C C . ASN A 1 175 ? 36.799 -3.830 -76.104 1.00 74.75 175 ASN A C 1
ATOM 1344 O O . ASN A 1 175 ? 37.506 -4.345 -76.967 1.00 74.75 175 ASN A O 1
ATOM 1348 N N . GLU A 1 176 ? 35.471 -3.977 -76.095 1.00 59.34 176 GLU A N 1
ATOM 1349 C CA . GLU A 1 176 ? 34.711 -4.755 -77.091 1.00 59.34 176 GLU A CA 1
ATOM 1350 C C . GLU A 1 176 ? 34.104 -3.895 -78.222 1.00 59.34 176 GLU A C 1
ATOM 1352 O O . GLU A 1 176 ? 33.386 -4.415 -79.079 1.00 59.34 176 GLU A O 1
ATOM 1357 N N . SER A 1 177 ? 34.419 -2.596 -78.260 1.00 47.38 177 SER A N 1
ATOM 1358 C CA . SER A 1 177 ? 34.041 -1.625 -79.305 1.00 47.38 177 SER A CA 1
ATOM 1359 C C . SER A 1 177 ? 35.266 -0.994 -79.950 1.00 47.38 177 SER A C 1
ATOM 1361 O O . SER A 1 177 ? 35.282 -0.871 -81.195 1.00 47.38 177 SER A O 1
#

Radius of gyration: 60.71 Å; Cα contacts (8 Å, |Δi|>4): 24; chains: 1; bounding box: 128×38×158 Å

Solvent-accessible surface area (backbone atoms only — not comparable to full-atom values): 10822 Å² total; per-residue (Å²): 133,87,81,89,78,85,82,86,88,83,85,88,83,91,85,80,89,81,84,86,84,88,85,80,89,83,89,78,92,77,80,90,76,86,77,75,78,80,74,80,70,81,51,57,63,57,54,39,49,60,34,41,77,73,47,36,30,66,54,100,92,44,82,30,78,48,54,72,72,57,49,51,52,51,50,52,50,50,50,53,50,52,51,50,51,52,52,52,52,52,50,51,50,54,52,51,52,50,49,53,53,48,52,56,50,51,54,53,52,54,54,49,50,53,50,51,51,55,52,48,54,51,59,68,47,40,63,57,53,52,50,52,52,51,52,52,50,50,51,53,50,51,53,52,48,54,52,49,55,53,50,50,54,50,50,56,53,50,53,50,52,52,52,53,50,50,56,48,51,53,54,54,58,68,72,78,111

Mean predicted aligned error: 18.15 Å